Protein AF-A0A650A2Z3-F1 (afdb_monomer_lite)

Radius of gyration: 14.38 Å; chains: 1; bounding box: 28×28×39 Å

Sequence (66 aa):
MTDADVEASFRDHPVAQWLVLAVTTGVPWTLIQLAVSDSTAVALLSGGAFGAVFATVFVLVRRADH

Secondary structure (DSSP, 8-state):
--HHHHHHHHHH-HHHHHHHHHHHHHHHHHHHHHHH-S-HHHHHHHHHHHHHHHHHHHHHHHHH--

Foldseek 3Di:
DDVVVVVVVCVVCVVVQLVVQLCVQLVVQLVVCVVVDPDNVCSNVVSNVRSNVRSVVVVVVVVVVD

Structure (mmCIF, N/CA/C/O backbone):
data_AF-A0A650A2Z3-F1
#
_entry.id   AF-A0A650A2Z3-F1
#
loop_
_atom_site.group_PDB
_atom_site.id
_atom_site.type_symbol
_atom_site.label_atom_id
_atom_site.label_alt_id
_atom_site.label_comp_id
_atom_site.label_asym_id
_atom_site.label_entity_id
_atom_site.label_seq_id
_atom_site.pdbx_PDB_ins_code
_atom_site.Cartn_x
_atom_site.Cartn_y
_atom_site.Cartn_z
_atom_site.occupancy
_atom_site.B_iso_or_equiv
_atom_site.auth_seq_id
_atom_site.auth_comp_id
_atom_site.auth_asym_id
_atom_site.auth_atom_id
_atom_site.pdbx_PDB_model_num
ATOM 1 N N . MET A 1 1 ? -1.420 16.783 17.304 1.00 60.12 1 MET A N 1
ATOM 2 C CA . MET A 1 1 ? -2.115 15.504 17.077 1.00 60.12 1 MET A CA 1
ATOM 3 C C . MET A 1 1 ? -1.448 14.501 17.986 1.00 60.12 1 MET A C 1
ATOM 5 O O . MET A 1 1 ? -0.232 14.376 17.911 1.00 60.12 1 MET A O 1
ATOM 9 N N . THR A 1 2 ? -2.189 13.945 18.934 1.00 82.94 2 THR A N 1
ATOM 10 C CA . THR A 1 2 ? -1.669 12.963 19.893 1.00 82.94 2 THR A CA 1
ATOM 11 C C . THR A 1 2 ? -1.776 11.557 19.298 1.00 82.94 2 THR A C 1
ATOM 13 O O . THR A 1 2 ? -2.589 11.339 18.400 1.00 82.94 2 THR A O 1
ATOM 16 N N . ASP A 1 3 ? -0.982 10.593 19.772 1.00 74.06 3 ASP A N 1
ATOM 17 C CA . ASP A 1 3 ? -1.030 9.204 19.272 1.00 74.06 3 ASP A CA 1
ATOM 18 C C . ASP A 1 3 ? -2.429 8.574 19.418 1.00 74.06 3 ASP A C 1
ATOM 20 O O . ASP A 1 3 ? -2.840 7.748 18.604 1.00 74.06 3 ASP A O 1
ATOM 24 N N . ALA A 1 4 ? -3.206 9.025 20.408 1.00 75.88 4 ALA A N 1
ATOM 25 C CA . ALA A 1 4 ? -4.596 8.620 20.598 1.00 75.88 4 ALA A CA 1
ATOM 26 C C . ALA A 1 4 ? -5.522 9.102 19.464 1.00 75.88 4 ALA A C 1
ATOM 28 O O . ALA A 1 4 ? -6.413 8.360 19.052 1.00 75.88 4 ALA A O 1
ATOM 29 N N . ASP A 1 5 ? -5.289 10.302 18.920 1.00 76.56 5 ASP A N 1
ATOM 30 C CA . ASP A 1 5 ? -6.064 10.845 17.794 1.00 76.56 5 ASP A CA 1
ATOM 31 C C . ASP A 1 5 ? -5.774 10.068 16.499 1.00 76.56 5 ASP A C 1
ATOM 33 O O . ASP A 1 5 ? -6.666 9.827 15.685 1.00 76.56 5 ASP A O 1
ATOM 37 N N . VAL A 1 6 ? -4.516 9.651 16.320 1.00 71.06 6 VAL A N 1
ATOM 38 C CA . VAL A 1 6 ? -4.065 8.822 15.194 1.00 71.06 6 VAL A CA 1
ATOM 39 C 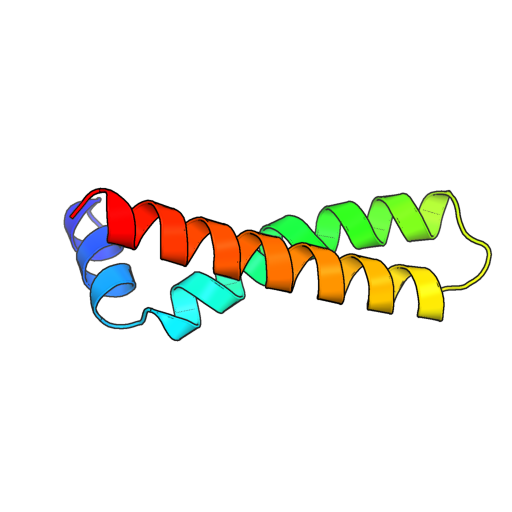C . VAL A 1 6 ? -4.732 7.446 15.251 1.00 71.06 6 VAL A C 1
ATOM 41 O O . VAL A 1 6 ? -5.307 6.993 14.263 1.00 71.06 6 VAL A O 1
ATOM 44 N N . GLU A 1 7 ? -4.693 6.795 16.414 1.00 74.25 7 GLU A N 1
ATOM 45 C CA . GLU A 1 7 ? -5.271 5.463 16.608 1.00 74.25 7 GLU A CA 1
ATOM 46 C C . GLU A 1 7 ? -6.804 5.473 16.483 1.00 74.25 7 GLU A C 1
ATOM 48 O O . GLU A 1 7 ? -7.376 4.575 15.864 1.00 74.25 7 GLU A O 1
ATOM 53 N N . ALA A 1 8 ? -7.480 6.508 16.995 1.00 70.88 8 ALA A N 1
ATOM 54 C CA . ALA A 1 8 ? -8.919 6.688 16.794 1.00 70.88 8 ALA A CA 1
ATOM 55 C C . ALA A 1 8 ? -9.263 6.869 15.304 1.00 70.88 8 ALA A C 1
ATOM 57 O O . ALA A 1 8 ? -10.146 6.189 14.784 1.00 70.88 8 ALA A O 1
ATOM 58 N N . SER A 1 9 ? -8.498 7.697 14.585 1.00 68.25 9 SER A N 1
ATOM 59 C CA . SER A 1 9 ? -8.685 7.919 13.146 1.00 68.25 9 SER A CA 1
ATOM 60 C C . SER A 1 9 ? -8.523 6.634 12.322 1.00 68.25 9 SER A C 1
ATOM 62 O O . SER A 1 9 ? -9.324 6.370 11.420 1.00 68.25 9 SER A O 1
ATOM 64 N N . PHE A 1 10 ? -7.538 5.794 12.662 1.00 67.94 10 PHE A N 1
ATOM 65 C CA . PHE A 1 10 ? -7.335 4.495 12.013 1.00 67.94 10 PHE A CA 1
ATOM 66 C C . PHE A 1 10 ? -8.443 3.486 12.323 1.00 67.94 10 PHE A C 1
ATOM 68 O O . PHE A 1 10 ? -8.822 2.714 11.440 1.00 67.94 10 PHE A O 1
ATOM 75 N N . ARG A 1 11 ? -8.999 3.513 13.540 1.00 69.75 11 ARG A N 1
ATOM 76 C CA . ARG A 1 11 ? -10.133 2.663 13.925 1.00 69.75 11 ARG A CA 1
ATOM 77 C C . ARG A 1 11 ? -11.396 3.002 13.136 1.00 69.75 11 ARG A C 1
ATOM 79 O O . ARG A 1 11 ? -12.089 2.093 12.681 1.00 69.75 11 ARG A O 1
ATOM 86 N N . ASP A 1 12 ? -11.659 4.290 12.943 1.00 83.06 12 ASP A N 1
ATOM 87 C CA . ASP A 1 12 ? -12.867 4.766 12.264 1.00 83.06 12 ASP A CA 1
ATOM 88 C C . ASP A 1 12 ? -12.766 4.655 10.732 1.00 83.06 12 ASP A C 1
ATOM 90 O O . ASP A 1 12 ? -13.782 4.557 10.041 1.00 83.06 12 ASP A O 1
ATOM 94 N N . HIS A 1 13 ? -11.545 4.599 10.185 1.00 84.56 13 HIS A N 1
ATOM 95 C CA . HIS A 1 13 ? -11.295 4.544 8.742 1.00 84.56 13 HIS A CA 1
ATOM 96 C C . HIS A 1 13 ? -10.414 3.346 8.340 1.00 84.56 13 HIS A C 1
ATOM 98 O O . HIS A 1 13 ? -9.312 3.528 7.807 1.00 84.56 13 HIS A O 1
ATOM 104 N N . PRO A 1 14 ? -10.905 2.099 8.487 1.00 80.50 14 PRO A N 1
ATOM 105 C CA . PRO A 1 14 ? -10.128 0.895 8.177 1.00 80.50 14 PRO A CA 1
ATOM 106 C C . PRO A 1 14 ? -9.723 0.812 6.698 1.00 80.50 14 PRO A C 1
ATOM 108 O O . PRO A 1 14 ? -8.671 0.272 6.362 1.00 80.50 14 PRO A O 1
ATOM 111 N N . VAL A 1 15 ? -10.531 1.385 5.798 1.00 84.94 15 VAL A N 1
ATOM 112 C CA . VAL A 1 15 ? -10.213 1.464 4.363 1.00 84.94 15 VAL A CA 1
ATOM 113 C C . VAL A 1 15 ? -9.074 2.450 4.104 1.00 84.94 15 VAL A C 1
ATOM 115 O O . VAL A 1 15 ? -8.185 2.154 3.309 1.00 84.94 15 VAL A O 1
ATOM 118 N N . ALA A 1 16 ? -9.057 3.597 4.790 1.00 85.50 16 ALA A N 1
ATOM 119 C CA . ALA A 1 16 ? -7.960 4.555 4.670 1.00 85.50 16 ALA A CA 1
ATOM 120 C C . ALA A 1 16 ? -6.656 3.944 5.198 1.00 85.50 16 ALA A C 1
ATOM 122 O O . ALA A 1 16 ? -5.621 4.058 4.547 1.00 85.50 16 ALA A O 1
ATOM 123 N N . GLN A 1 17 ? -6.721 3.215 6.317 1.00 85.12 17 GLN A N 1
ATOM 124 C CA . GLN A 1 17 ? -5.578 2.469 6.838 1.00 85.12 17 GLN A CA 1
ATOM 125 C C . GLN A 1 17 ? -5.063 1.435 5.830 1.00 85.12 17 GLN A C 1
ATOM 127 O O . GLN A 1 17 ? -3.861 1.364 5.571 1.00 85.12 17 GLN A O 1
ATOM 132 N N . TRP A 1 18 ? -5.972 0.654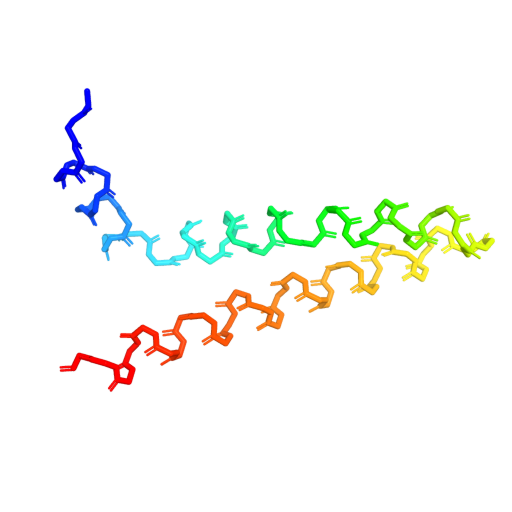 5.242 1.00 91.44 18 TRP A N 1
ATOM 133 C CA . TRP A 1 18 ? -5.626 -0.349 4.239 1.00 91.44 18 TRP A CA 1
ATOM 134 C C . TRP A 1 18 ? -4.946 0.289 3.025 1.00 91.44 18 TRP A C 1
ATOM 136 O O . TRP A 1 18 ? -3.904 -0.191 2.591 1.00 91.44 18 TRP A O 1
ATOM 146 N N . LEU A 1 19 ? -5.482 1.404 2.518 1.00 89.19 19 LEU A N 1
ATOM 147 C CA . LEU A 1 19 ? -4.900 2.124 1.384 1.00 89.19 19 LEU A CA 1
ATOM 148 C C . LEU A 1 19 ? -3.513 2.675 1.707 1.00 89.19 19 LEU A C 1
ATOM 150 O O . LEU A 1 19 ? -2.601 2.517 0.901 1.00 89.19 19 LEU A O 1
ATOM 154 N N . VAL A 1 20 ? -3.334 3.279 2.884 1.00 90.56 20 VAL A N 1
ATOM 155 C CA . VAL A 1 20 ? -2.026 3.786 3.317 1.00 90.56 20 VAL A CA 1
ATOM 156 C C . VAL A 1 20 ? -1.009 2.651 3.346 1.00 90.56 20 VAL A C 1
ATOM 158 O O . VAL A 1 20 ? 0.044 2.788 2.737 1.00 90.56 20 VAL A O 1
ATOM 161 N N . LEU A 1 21 ? -1.335 1.515 3.967 1.00 90.56 21 LEU A N 1
ATOM 162 C CA . LEU A 1 21 ? -0.449 0.347 4.020 1.00 90.56 21 LEU A CA 1
ATOM 163 C C . LEU A 1 21 ? -0.162 -0.227 2.629 1.00 90.56 21 LEU A C 1
ATOM 165 O O . LEU A 1 21 ? 0.981 -0.555 2.310 1.00 90.56 21 LEU A O 1
ATOM 169 N N . ALA A 1 22 ? -1.182 -0.333 1.781 1.00 90.62 22 ALA A N 1
ATOM 170 C CA . ALA A 1 22 ? -1.021 -0.862 0.436 1.00 90.62 22 ALA A CA 1
ATOM 171 C C . ALA A 1 22 ? -0.083 0.020 -0.396 1.00 90.62 22 ALA A C 1
ATOM 173 O O . ALA A 1 22 ? 0.806 -0.491 -1.074 1.00 90.62 22 ALA A O 1
ATOM 174 N N . VAL A 1 23 ? -0.229 1.342 -0.301 1.00 91.75 23 VAL A N 1
ATOM 175 C CA . VAL A 1 23 ? 0.609 2.297 -1.029 1.00 91.75 23 VAL A CA 1
ATOM 176 C C . VAL A 1 23 ? 2.026 2.339 -0.462 1.00 91.75 23 VAL A C 1
ATOM 178 O O . VAL A 1 23 ? 2.983 2.228 -1.227 1.00 91.75 23 VAL A O 1
ATOM 181 N N . THR A 1 24 ? 2.192 2.454 0.859 1.00 92.25 24 THR A N 1
ATOM 182 C CA . THR A 1 24 ? 3.522 2.568 1.483 1.00 92.25 24 THR A CA 1
ATOM 183 C C . THR A 1 24 ? 4.384 1.338 1.250 1.00 92.25 24 THR A C 1
ATOM 185 O O . THR A 1 24 ? 5.598 1.473 1.138 1.00 92.25 24 THR A O 1
ATOM 188 N N . THR A 1 25 ? 3.775 0.158 1.123 1.00 90.50 25 THR A N 1
ATOM 189 C CA . THR A 1 25 ? 4.503 -1.097 0.888 1.00 90.50 25 THR A CA 1
ATOM 190 C C . THR A 1 25 ? 4.607 -1.434 -0.604 1.00 90.50 25 THR A C 1
ATOM 192 O O . THR A 1 25 ? 5.636 -1.930 -1.065 1.00 90.50 25 THR A O 1
ATOM 195 N N . GLY A 1 26 ? 3.571 -1.126 -1.388 1.00 90.00 26 GLY A N 1
ATOM 196 C CA . GLY A 1 26 ? 3.535 -1.381 -2.829 1.00 90.00 26 GLY A CA 1
ATOM 197 C C . GLY A 1 26 ? 4.443 -0.458 -3.644 1.00 90.00 26 GLY A C 1
ATOM 198 O O . GLY A 1 26 ? 5.049 -0.907 -4.618 1.00 90.00 26 GLY A O 1
ATOM 199 N N . VAL A 1 27 ? 4.598 0.814 -3.252 1.00 92.25 27 VAL A N 1
ATOM 200 C CA . VAL A 1 27 ? 5.455 1.779 -3.968 1.00 92.25 27 VAL A CA 1
ATOM 201 C C . VAL A 1 27 ? 6.934 1.364 -3.948 1.00 92.25 27 VAL A C 1
ATOM 203 O O . VAL A 1 27 ? 7.508 1.258 -5.032 1.00 92.25 27 VAL A O 1
ATOM 206 N N . PRO A 1 28 ? 7.562 1.050 -2.796 1.00 93.31 28 PRO A N 1
ATOM 207 C CA . PRO A 1 28 ? 8.936 0.549 -2.771 1.00 93.31 28 PRO A CA 1
ATOM 208 C C . PRO A 1 28 ? 9.130 -0.697 -3.637 1.00 93.31 28 PRO A C 1
ATOM 210 O O . PRO A 1 28 ? 10.092 -0.765 -4.397 1.00 93.31 28 PRO A O 1
ATOM 213 N N . TRP A 1 29 ? 8.192 -1.650 -3.586 1.00 89.94 29 TRP A N 1
ATOM 214 C CA . TRP A 1 29 ? 8.256 -2.852 -4.422 1.00 89.94 29 TRP A CA 1
ATOM 215 C C . TRP A 1 29 ? 8.173 -2.527 -5.915 1.00 89.94 29 TRP A C 1
ATOM 217 O O . TRP A 1 29 ? 8.937 -3.062 -6.714 1.00 89.94 29 TRP A O 1
ATOM 227 N N . THR A 1 30 ? 7.287 -1.604 -6.291 1.00 91.88 30 THR A N 1
ATOM 228 C CA . THR A 1 30 ? 7.169 -1.120 -7.672 1.00 91.88 30 THR A CA 1
ATOM 229 C C . THR A 1 30 ? 8.488 -0.518 -8.145 1.00 91.88 30 THR A C 1
ATOM 231 O O . THR A 1 30 ? 8.939 -0.831 -9.239 1.00 91.88 30 THR A O 1
ATOM 234 N N . LEU A 1 31 ? 9.134 0.313 -7.320 1.00 92.62 31 LEU A N 1
ATOM 235 C CA . LEU A 1 31 ? 10.419 0.934 -7.652 1.00 92.62 31 LEU A CA 1
ATOM 236 C C . LEU A 1 31 ? 11.535 -0.104 -7.816 1.00 92.62 31 LEU A C 1
ATOM 238 O O . LEU A 1 31 ? 12.314 -0.008 -8.762 1.00 92.62 31 LEU A O 1
ATOM 242 N N . ILE A 1 32 ? 11.580 -1.119 -6.949 1.00 92.56 32 ILE A N 1
ATOM 243 C CA . ILE A 1 32 ? 12.513 -2.248 -7.083 1.00 92.56 32 ILE A CA 1
ATOM 244 C C . ILE A 1 32 ? 12.269 -2.977 -8.408 1.00 92.56 32 ILE A C 1
ATOM 246 O O . ILE A 1 32 ? 13.207 -3.235 -9.155 1.00 92.56 32 ILE A O 1
ATOM 250 N N . GLN A 1 33 ? 11.011 -3.260 -8.742 1.00 90.19 33 GLN A N 1
ATOM 251 C CA . GLN A 1 33 ? 10.664 -3.960 -9.976 1.00 90.19 33 GLN A CA 1
ATOM 252 C C . GLN A 1 33 ? 10.923 -3.124 -11.226 1.00 90.19 33 GLN A C 1
ATOM 254 O O . GLN A 1 33 ? 11.309 -3.682 -12.243 1.00 90.19 33 GLN A O 1
ATOM 259 N N . LEU A 1 34 ? 10.777 -1.801 -11.162 1.00 92.62 34 LEU A N 1
ATOM 260 C CA . LEU A 1 34 ? 11.175 -0.909 -12.253 1.00 92.62 34 LEU A CA 1
ATOM 261 C C . LEU A 1 34 ? 12.692 -0.895 -12.467 1.00 92.62 34 LEU A C 1
ATOM 263 O O . LEU A 1 34 ? 13.139 -0.671 -13.584 1.00 92.62 34 LEU A O 1
ATOM 267 N N . ALA A 1 35 ? 13.481 -1.137 -11.418 1.00 91.38 35 ALA A N 1
ATOM 268 C CA . ALA A 1 35 ? 14.934 -1.231 -11.530 1.00 91.38 35 ALA A CA 1
ATOM 269 C C . ALA A 1 35 ? 15.413 -2.580 -12.101 1.00 91.38 35 ALA A C 1
ATOM 271 O O . ALA A 1 35 ? 16.548 -2.672 -12.562 1.00 91.38 35 ALA A O 1
ATOM 272 N N . VAL A 1 36 ? 14.575 -3.622 -12.053 1.00 93.00 36 VAL A N 1
ATOM 273 C CA . VAL A 1 36 ? 14.938 -5.002 -12.431 1.00 93.00 36 VAL A CA 1
ATOM 274 C C . VAL A 1 36 ? 14.216 -5.482 -13.696 1.00 93.00 36 VAL A C 1
ATOM 276 O O . VAL A 1 36 ? 14.716 -6.364 -1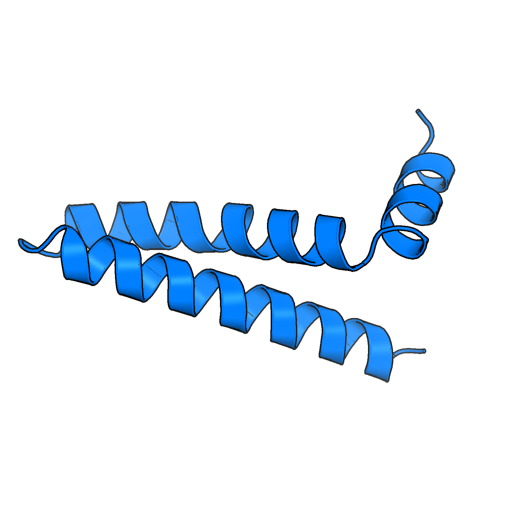4.389 1.00 93.00 36 VAL A O 1
ATOM 279 N N . S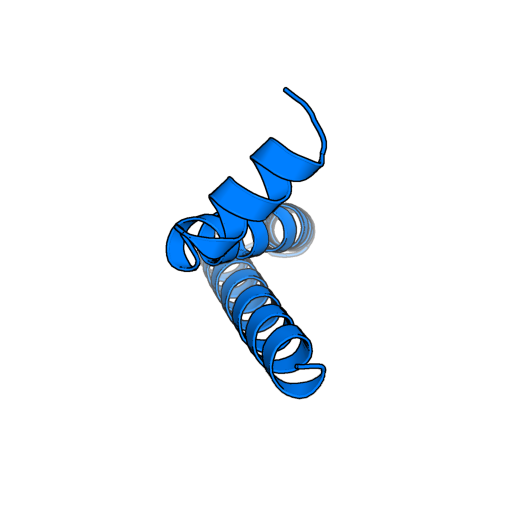ER A 1 37 ? 13.043 -4.932 -14.011 1.00 84.75 37 SER A N 1
ATOM 280 C CA . SER A 1 37 ? 12.193 -5.367 -15.119 1.00 84.75 37 SER A CA 1
ATOM 281 C C . SER A 1 37 ? 12.158 -4.347 -16.251 1.00 84.75 37 SER A C 1
ATOM 283 O O . SER A 1 37 ? 11.881 -3.171 -16.029 1.00 84.75 37 SER A O 1
ATOM 285 N N . ASP A 1 38 ? 12.285 -4.832 -17.487 1.00 87.75 38 ASP A N 1
ATOM 286 C CA . ASP A 1 38 ? 12.078 -4.028 -18.700 1.00 87.75 38 ASP A CA 1
ATOM 287 C C . ASP A 1 38 ? 10.598 -3.655 -18.929 1.00 87.75 38 ASP A C 1
ATOM 289 O O . ASP A 1 38 ? 10.274 -2.860 -19.812 1.00 87.75 38 ASP A O 1
ATOM 293 N N . SER A 1 39 ? 9.669 -4.231 -18.152 1.00 90.94 39 SER A N 1
ATOM 294 C CA . SER A 1 39 ? 8.232 -3.996 -18.290 1.00 90.94 39 SER A CA 1
ATOM 295 C C . SER A 1 39 ? 7.663 -3.194 -17.124 1.00 90.94 39 SER A C 1
ATOM 297 O O . SER A 1 39 ? 7.392 -3.713 -16.037 1.00 90.94 39 SER A O 1
ATOM 299 N N . THR A 1 40 ? 7.348 -1.926 -17.394 1.00 88.94 40 THR A N 1
ATOM 300 C CA . THR A 1 40 ? 6.650 -1.034 -16.455 1.00 88.94 40 THR A CA 1
ATOM 301 C C . THR A 1 40 ? 5.305 -1.609 -15.998 1.00 88.94 40 THR A C 1
ATOM 303 O O . THR A 1 40 ? 4.926 -1.454 -14.839 1.00 88.94 40 THR A O 1
ATOM 306 N N . ALA A 1 41 ? 4.591 -2.314 -16.882 1.00 89.88 41 ALA A N 1
ATOM 307 C CA . ALA A 1 41 ? 3.309 -2.933 -16.551 1.00 89.88 41 ALA A CA 1
ATOM 308 C C . ALA A 1 41 ? 3.466 -4.037 -15.493 1.00 89.88 41 ALA A C 1
ATOM 310 O O . ALA A 1 41 ? 2.693 -4.090 -14.538 1.00 89.88 41 ALA A O 1
ATOM 311 N N . VAL A 1 42 ? 4.495 -4.880 -15.618 1.00 89.44 42 VAL A N 1
ATOM 312 C CA . VAL A 1 42 ? 4.790 -5.932 -14.633 1.00 89.44 42 VAL A CA 1
ATOM 313 C C . VAL A 1 42 ? 5.192 -5.320 -13.292 1.00 89.44 42 VAL A C 1
ATOM 315 O O . VAL A 1 42 ? 4.745 -5.789 -12.243 1.00 89.44 42 VAL A O 1
ATOM 318 N N . ALA A 1 43 ? 5.974 -4.241 -13.305 1.00 90.00 43 ALA A N 1
ATOM 319 C CA . ALA A 1 43 ? 6.356 -3.547 -12.082 1.00 90.00 43 ALA A CA 1
ATOM 320 C C . ALA A 1 43 ? 5.144 -2.956 -11.340 1.00 90.00 43 ALA A C 1
ATOM 322 O O . ALA A 1 43 ? 4.989 -3.192 -10.143 1.00 90.00 43 ALA A O 1
ATOM 323 N N . LEU A 1 44 ? 4.240 -2.274 -12.055 1.00 89.88 44 LEU A N 1
ATOM 324 C CA . LEU A 1 44 ? 3.018 -1.705 -11.474 1.00 89.88 44 LEU A CA 1
ATOM 325 C C . LEU A 1 44 ? 2.065 -2.784 -10.946 1.00 89.88 44 LEU A C 1
ATOM 327 O O . LEU A 1 44 ? 1.565 -2.668 -9.829 1.00 89.88 44 LEU A O 1
ATOM 331 N N . LEU A 1 45 ? 1.830 -3.848 -11.720 1.00 93.75 45 LEU A N 1
ATOM 332 C CA . LEU A 1 45 ? 0.941 -4.939 -11.311 1.00 93.75 45 LEU A CA 1
ATOM 333 C C . LEU A 1 45 ? 1.497 -5.696 -10.104 1.00 93.75 45 LEU A C 1
ATOM 335 O O . LEU A 1 45 ? 0.754 -5.972 -9.165 1.00 93.75 45 LEU A O 1
ATOM 339 N N . SER A 1 46 ? 2.797 -6.003 -10.097 1.00 92.06 46 SER A N 1
ATOM 340 C CA . SER A 1 46 ? 3.419 -6.710 -8.974 1.00 92.06 46 SER A CA 1
ATOM 341 C C . SER A 1 46 ? 3.480 -5.855 -7.708 1.00 92.06 46 SER A C 1
ATOM 343 O O . SER A 1 46 ? 3.213 -6.376 -6.631 1.00 92.06 46 SER A O 1
ATOM 345 N N . GLY A 1 47 ? 3.748 -4.550 -7.814 1.00 90.69 47 GLY A N 1
ATOM 346 C CA . GLY A 1 47 ? 3.718 -3.636 -6.669 1.00 90.69 47 GLY A CA 1
ATOM 347 C C . GLY A 1 47 ? 2.322 -3.388 -6.119 1.00 90.69 47 GLY A C 1
ATOM 348 O O . GLY A 1 47 ? 2.130 -3.441 -4.904 1.00 90.69 47 GLY A O 1
ATOM 349 N N . GLY A 1 48 ? 1.332 -3.209 -6.995 1.00 90.62 48 GLY A N 1
ATOM 350 C CA . GLY A 1 48 ? -0.072 -3.124 -6.598 1.00 90.62 48 GLY A CA 1
ATOM 351 C C . GLY A 1 48 ? -0.554 -4.402 -5.907 1.00 90.62 48 GLY A C 1
ATOM 352 O O . GLY A 1 48 ? -1.141 -4.334 -4.827 1.00 90.62 48 GLY A O 1
ATOM 353 N N . ALA A 1 49 ? -0.250 -5.570 -6.482 1.00 94.00 49 ALA A N 1
ATOM 354 C CA . ALA A 1 49 ? -0.587 -6.862 -5.889 1.00 94.00 49 ALA A CA 1
ATOM 355 C C . ALA A 1 49 ? 0.106 -7.064 -4.534 1.00 94.00 49 ALA A C 1
ATOM 357 O O . ALA A 1 49 ? -0.547 -7.437 -3.562 1.00 94.00 49 ALA A O 1
ATOM 358 N N . PHE A 1 50 ? 1.405 -6.768 -4.443 1.00 92.31 50 PHE A N 1
ATOM 359 C CA . PHE A 1 50 ? 2.167 -6.900 -3.204 1.00 92.31 50 PHE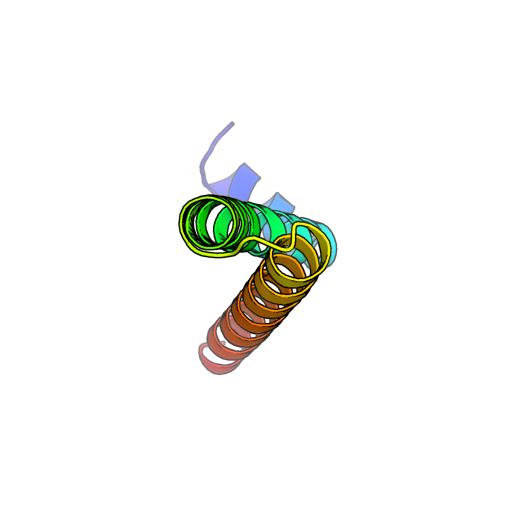 A CA 1
ATOM 360 C C . PHE A 1 50 ? 1.617 -5.996 -2.094 1.00 92.31 50 PHE A C 1
ATOM 362 O O . PHE A 1 50 ? 1.347 -6.470 -0.991 1.00 92.31 50 PHE A O 1
ATOM 369 N N . GLY A 1 51 ? 1.376 -4.717 -2.399 1.00 92.00 51 GLY A N 1
ATOM 370 C CA . GLY A 1 51 ? 0.795 -3.763 -1.458 1.00 92.00 51 GLY A C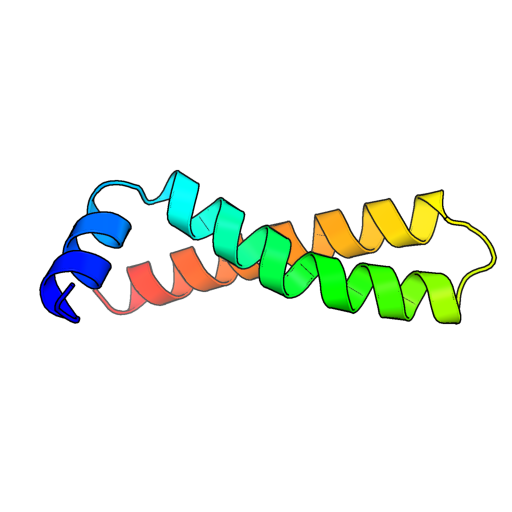A 1
ATOM 371 C C . GLY A 1 51 ? -0.584 -4.197 -0.958 1.00 92.00 51 GLY A C 1
ATOM 372 O O . GLY A 1 51 ? -0.827 -4.221 0.249 1.00 92.00 51 GLY A O 1
ATOM 373 N N . ALA A 1 52 ? -1.473 -4.608 -1.866 1.00 92.88 52 ALA A N 1
ATOM 374 C CA . ALA A 1 52 ? -2.813 -5.070 -1.511 1.00 92.88 52 ALA A CA 1
ATOM 375 C C . ALA A 1 52 ? -2.789 -6.329 -0.627 1.00 92.88 52 ALA A C 1
ATOM 377 O O . ALA A 1 52 ? -3.537 -6.417 0.352 1.00 92.88 52 ALA A O 1
ATOM 378 N N . VAL A 1 53 ? -1.919 -7.296 -0.939 1.00 95.12 53 VAL A N 1
ATOM 379 C CA . VAL A 1 53 ? -1.747 -8.515 -0.136 1.00 95.12 53 VAL A CA 1
ATOM 380 C C . VAL A 1 53 ? -1.213 -8.168 1.250 1.00 95.12 53 VAL A C 1
ATOM 382 O O . VAL A 1 53 ? -1.795 -8.602 2.241 1.00 95.12 53 VAL A O 1
ATOM 385 N N . PHE A 1 54 ? -0.169 -7.341 1.339 1.00 91.81 54 PHE A N 1
ATOM 386 C CA . PHE A 1 54 ? 0.404 -6.927 2.619 1.00 91.81 54 PHE A CA 1
ATOM 387 C C . PHE A 1 54 ? -0.626 -6.222 3.506 1.00 91.81 54 PHE A C 1
ATOM 389 O O . PHE A 1 54 ? -0.815 -6.611 4.657 1.00 91.81 54 PHE A O 1
ATOM 396 N N . ALA A 1 55 ? -1.345 -5.235 2.963 1.00 91.12 55 ALA A N 1
ATOM 397 C CA . ALA A 1 55 ? -2.373 -4.508 3.701 1.00 91.12 55 ALA A CA 1
ATOM 398 C C . ALA A 1 55 ? -3.494 -5.437 4.191 1.00 91.12 55 ALA A C 1
ATOM 400 O O . ALA A 1 55 ? -3.964 -5.313 5.321 1.00 91.12 55 ALA A O 1
ATOM 401 N N . THR A 1 56 ? -3.891 -6.410 3.368 1.00 92.25 56 THR A N 1
ATOM 402 C CA . THR A 1 56 ? -4.902 -7.405 3.741 1.00 92.25 56 THR A CA 1
ATOM 403 C C . THR A 1 56 ? -4.411 -8.301 4.875 1.00 92.25 56 THR A C 1
ATOM 405 O O . THR A 1 56 ? -5.112 -8.451 5.873 1.00 92.25 56 THR A O 1
ATOM 408 N N . VAL A 1 57 ? -3.197 -8.851 4.766 1.00 91.69 57 VAL A N 1
ATOM 409 C CA . VAL A 1 57 ? -2.593 -9.685 5.817 1.00 91.69 57 VAL A CA 1
ATOM 410 C C . VAL A 1 57 ? -2.444 -8.895 7.113 1.00 91.69 57 VAL A C 1
ATOM 412 O O . VAL A 1 57 ? -2.827 -9.390 8.165 1.00 91.69 57 VAL A O 1
ATOM 415 N N . PHE A 1 58 ? -1.967 -7.653 7.048 1.00 88.12 58 PHE A N 1
ATOM 416 C CA . PHE A 1 58 ? -1.813 -6.798 8.222 1.00 88.12 58 PHE A CA 1
ATOM 417 C C . PHE A 1 58 ? -3.142 -6.571 8.954 1.00 88.12 58 PHE A C 1
ATOM 419 O O . PHE A 1 58 ? -3.210 -6.701 10.175 1.00 88.12 58 PHE A O 1
ATOM 426 N N . VAL A 1 59 ? -4.217 -6.274 8.214 1.00 86.50 59 VAL A N 1
ATOM 427 C CA . VAL A 1 59 ? -5.558 -6.110 8.795 1.00 86.50 59 VAL A CA 1
ATOM 428 C C . VAL A 1 59 ? -6.057 -7.417 9.414 1.00 86.50 59 VAL A C 1
ATOM 430 O O . VAL A 1 59 ? -6.649 -7.386 10.490 1.00 86.50 59 VAL A O 1
ATOM 433 N N . LEU A 1 60 ? -5.818 -8.561 8.767 1.00 88.31 60 LEU A N 1
ATOM 434 C CA . LEU A 1 60 ? -6.195 -9.868 9.309 1.00 88.31 60 LEU A CA 1
ATOM 435 C C . LEU A 1 60 ? -5.431 -10.200 10.595 1.00 88.31 60 LEU A C 1
ATOM 437 O O . LEU A 1 60 ? -6.053 -10.647 11.552 1.00 88.31 60 LEU A O 1
ATOM 441 N N . VAL A 1 61 ? -4.123 -9.934 10.639 1.00 88.94 61 VAL A N 1
ATOM 442 C CA . VAL A 1 61 ? -3.288 -10.129 11.835 1.00 88.94 61 VAL A CA 1
ATOM 443 C C . VAL A 1 61 ? -3.787 -9.251 12.976 1.00 88.94 61 VAL A C 1
ATOM 445 O O . VAL A 1 61 ? -4.087 -9.766 14.046 1.00 88.94 61 VAL A O 1
ATOM 448 N N . ARG A 1 62 ? -4.001 -7.951 12.730 1.00 82.44 62 ARG A N 1
ATOM 449 C CA . ARG A 1 62 ? -4.560 -7.051 13.749 1.00 82.44 62 ARG A CA 1
ATOM 450 C C . ARG A 1 62 ? -5.906 -7.530 14.287 1.00 82.44 62 ARG A C 1
ATOM 452 O O . ARG A 1 62 ? -6.177 -7.351 15.463 1.00 82.44 62 ARG A O 1
ATOM 459 N N . ARG A 1 63 ? -6.758 -8.119 13.443 1.00 79.62 63 ARG A N 1
ATOM 460 C CA . ARG A 1 63 ? -8.050 -8.676 13.877 1.00 79.62 63 ARG A CA 1
ATOM 461 C C . ARG A 1 63 ? -7.923 -9.969 14.674 1.00 79.62 63 ARG A C 1
ATOM 463 O O . ARG A 1 63 ? -8.825 -10.251 15.443 1.00 79.62 63 ARG A O 1
ATOM 470 N N . ALA A 1 64 ? -6.877 -10.761 14.454 1.00 79.69 64 ALA A N 1
ATOM 471 C CA . ALA A 1 64 ? -6.660 -12.008 15.181 1.00 79.69 64 ALA A CA 1
ATOM 472 C C . ALA A 1 64 ? -6.148 -11.776 16.614 1.00 79.69 64 ALA A C 1
ATOM 474 O O . ALA A 1 64 ? -6.353 -12.629 17.472 1.00 79.69 64 ALA A O 1
ATOM 475 N N . ASP A 1 65 ? -5.509 -10.629 16.861 1.00 73.19 65 ASP A N 1
ATOM 476 C CA . ASP A 1 65 ? -4.986 -10.236 18.176 1.00 73.19 65 ASP A CA 1
ATOM 477 C C . ASP A 1 65 ? -6.035 -9.553 19.087 1.00 73.19 65 ASP A C 1
ATOM 479 O O . ASP A 1 65 ? -5.741 -9.263 20.249 1.00 73.19 65 ASP A O 1
ATOM 483 N N . HIS A 1 66 ? -7.245 -9.285 18.578 1.00 53.78 66 HIS A N 1
ATOM 484 C CA . HIS A 1 66 ? -8.366 -8.659 19.297 1.00 53.78 66 HIS A CA 1
ATOM 485 C C . HIS A 1 66 ? -9.465 -9.668 19.635 1.00 53.78 66 HIS A C 1
ATOM 487 O O . HIS A 1 66 ? -10.035 -9.536 20.743 1.00 53.78 66 HIS A O 1
#

pLDDT: mean 85.83, std 8.77, range [53.78, 95.12]